Protein AF-A0A5C5XBK3-F1 (afdb_monomer_lite)

Structure (mmCIF, N/CA/C/O backbone):
data_AF-A0A5C5XBK3-F1
#
_entry.id   AF-A0A5C5XBK3-F1
#
loop_
_atom_site.group_PDB
_atom_site.id
_atom_site.type_symbol
_atom_site.label_atom_id
_atom_site.label_alt_id
_atom_site.label_comp_id
_atom_site.label_asym_id
_atom_site.label_entity_id
_atom_site.label_seq_id
_atom_site.pdbx_PDB_ins_code
_atom_site.Cartn_x
_atom_site.Cartn_y
_atom_site.Cartn_z
_atom_site.occupancy
_atom_site.B_iso_or_equiv
_atom_site.auth_seq_id
_atom_site.auth_comp_id
_atom_site.auth_asym_id
_atom_site.auth_atom_id
_atom_site.pdbx_PDB_model_num
ATOM 1 N N . MET A 1 1 ? 26.563 -19.822 -14.727 1.00 41.66 1 MET A N 1
ATOM 2 C CA . MET A 1 1 ? 26.816 -19.529 -13.300 1.00 41.66 1 MET A CA 1
ATOM 3 C C . MET A 1 1 ? 26.884 -18.019 -13.156 1.00 41.66 1 MET A C 1
ATOM 5 O O . MET A 1 1 ? 27.899 -17.473 -13.558 1.00 41.66 1 MET A O 1
ATOM 9 N N . ASN A 1 2 ? 25.793 -17.370 -12.720 1.00 36.28 2 ASN A N 1
ATOM 10 C CA . ASN A 1 2 ? 25.791 -16.025 -12.111 1.00 36.28 2 ASN A CA 1
ATOM 11 C C . ASN A 1 2 ? 24.382 -15.595 -11.626 1.00 36.28 2 ASN A C 1
ATOM 13 O O . ASN A 1 2 ? 23.957 -14.475 -11.862 1.00 36.28 2 ASN A O 1
ATOM 17 N N . ASN A 1 3 ? 23.661 -16.461 -10.899 1.00 39.81 3 ASN A N 1
ATOM 18 C CA . ASN A 1 3 ? 22.395 -16.064 -10.248 1.00 39.81 3 ASN A CA 1
ATOM 19 C C . ASN A 1 3 ? 22.587 -15.096 -9.061 1.00 39.81 3 ASN A C 1
ATOM 21 O O . ASN A 1 3 ? 21.606 -14.584 -8.541 1.00 39.81 3 ASN A O 1
ATOM 25 N N . ASN A 1 4 ? 23.828 -14.830 -8.633 1.00 42.28 4 ASN A N 1
ATOM 26 C CA . ASN A 1 4 ? 24.109 -13.974 -7.474 1.00 42.28 4 ASN A CA 1
ATOM 27 C C . ASN A 1 4 ? 24.165 -12.474 -7.786 1.00 42.28 4 ASN A C 1
ATOM 29 O O . ASN A 1 4 ? 24.172 -11.684 -6.853 1.00 42.28 4 ASN A O 1
ATOM 33 N N . ARG A 1 5 ? 24.233 -12.058 -9.058 1.00 46.53 5 ARG A N 1
ATOM 34 C CA . ARG A 1 5 ? 24.410 -10.632 -9.392 1.00 46.53 5 ARG A CA 1
ATOM 35 C C . ARG A 1 5 ? 23.095 -9.848 -9.362 1.00 46.53 5 ARG A C 1
ATOM 37 O O . ARG A 1 5 ? 23.089 -8.693 -8.966 1.00 46.53 5 ARG A O 1
ATOM 44 N N . ILE A 1 6 ? 21.990 -10.515 -9.701 1.00 47.12 6 ILE A N 1
ATOM 45 C CA . ILE A 1 6 ? 20.633 -9.948 -9.682 1.00 47.12 6 ILE A CA 1
ATOM 46 C C . ILE A 1 6 ? 20.211 -9.604 -8.242 1.00 47.12 6 ILE A C 1
ATOM 48 O O . ILE A 1 6 ? 19.574 -8.583 -8.016 1.00 47.12 6 ILE A O 1
ATOM 52 N N . GLN A 1 7 ? 20.631 -10.405 -7.255 1.00 45.41 7 GLN A N 1
ATOM 53 C CA . GLN A 1 7 ? 20.326 -10.172 -5.836 1.00 45.41 7 GLN A CA 1
ATOM 54 C C . GLN A 1 7 ? 21.125 -9.019 -5.204 1.00 45.41 7 GLN A C 1
ATOM 56 O O . GLN A 1 7 ? 20.696 -8.494 -4.186 1.00 45.41 7 GLN A O 1
ATOM 61 N N . GLU A 1 8 ? 22.261 -8.607 -5.780 1.00 48.50 8 GLU A N 1
ATOM 62 C CA . GLU A 1 8 ? 23.043 -7.467 -5.266 1.00 48.50 8 GLU A CA 1
ATOM 63 C C . GLU A 1 8 ? 22.543 -6.106 -5.786 1.00 48.50 8 GLU A C 1
ATOM 65 O O . GLU A 1 8 ? 22.893 -5.077 -5.211 1.00 48.50 8 GLU A O 1
ATOM 70 N N . GLU A 1 9 ? 21.739 -6.072 -6.859 1.00 55.94 9 GLU A N 1
ATOM 71 C CA . GLU A 1 9 ? 21.266 -4.820 -7.477 1.00 55.94 9 GLU A CA 1
ATOM 72 C C . GLU A 1 9 ? 19.836 -4.412 -7.102 1.00 55.94 9 GLU A C 1
ATOM 74 O O . GLU A 1 9 ? 19.468 -3.258 -7.336 1.00 55.94 9 GLU A O 1
ATOM 79 N N . VAL A 1 10 ? 19.036 -5.317 -6.531 1.00 58.50 10 VAL A N 1
ATOM 80 C CA . VAL A 1 10 ? 17.687 -5.005 -6.039 1.00 58.50 10 VAL A CA 1
ATOM 81 C C . VAL A 1 10 ? 17.808 -4.499 -4.593 1.00 58.50 10 VAL A C 1
ATOM 83 O O . VAL A 1 10 ? 18.302 -5.239 -3.742 1.00 58.50 10 VAL A O 1
ATOM 86 N N . PRO A 1 11 ? 17.433 -3.240 -4.298 1.00 59.38 11 PRO A N 1
ATOM 87 C CA . PRO A 1 11 ? 17.526 -2.683 -2.953 1.00 59.38 11 PRO A CA 1
ATOM 88 C C . PRO A 1 11 ? 16.762 -3.526 -1.930 1.00 59.38 11 PRO A C 1
ATOM 90 O O . PRO A 1 11 ? 15.714 -4.078 -2.250 1.00 59.38 11 PRO A O 1
ATOM 93 N N . GLN A 1 12 ? 17.231 -3.542 -0.677 1.00 55.69 12 GLN A N 1
ATOM 94 C CA . GLN A 1 12 ? 16.497 -4.187 0.419 1.00 55.69 12 GLN A CA 1
ATOM 95 C C . GLN A 1 12 ? 15.087 -3.619 0.621 1.00 55.69 12 GLN A C 1
ATOM 97 O O . GLN A 1 12 ? 14.251 -4.314 1.174 1.00 55.69 12 GLN A O 1
ATOM 102 N N . SER A 1 13 ? 14.807 -2.406 0.140 1.00 54.28 13 SER A N 1
ATOM 103 C CA . SER A 1 13 ? 13.460 -1.831 0.131 1.00 54.28 13 SER A CA 1
ATOM 104 C C . SER A 1 13 ? 12.458 -2.672 -0.666 1.00 54.28 13 SER A C 1
ATOM 106 O O . SER A 1 13 ? 11.290 -2.683 -0.342 1.00 54.28 13 SER A O 1
ATOM 108 N N . PHE A 1 14 ? 12.906 -3.458 -1.649 1.00 59.44 14 PHE A N 1
ATOM 109 C CA . PHE A 1 14 ? 12.068 -4.432 -2.366 1.00 59.44 14 PHE A CA 1
ATOM 110 C C . PHE A 1 14 ? 11.972 -5.786 -1.654 1.00 59.44 14 PHE A C 1
ATOM 112 O O . PHE A 1 14 ? 11.383 -6.742 -2.157 1.00 59.44 14 PHE A O 1
ATOM 119 N N . HIS A 1 15 ? 12.586 -5.928 -0.481 1.00 60.91 15 HIS A N 1
ATOM 120 C CA . HIS A 1 15 ? 12.257 -7.025 0.409 1.00 60.91 15 HIS A CA 1
ATOM 121 C C . HIS A 1 15 ? 11.016 -6.604 1.182 1.00 60.91 15 HIS A C 1
ATOM 123 O O . HIS A 1 15 ? 11.097 -5.962 2.224 1.00 60.91 15 HIS A O 1
ATOM 129 N N . HIS A 1 16 ? 9.854 -7.012 0.672 1.00 74.44 16 HIS A N 1
ATOM 130 C CA . HIS A 1 16 ? 8.536 -6.740 1.257 1.00 74.44 16 HIS A CA 1
ATOM 131 C C . HIS A 1 16 ? 8.337 -7.389 2.647 1.00 74.44 16 HIS A C 1
ATOM 133 O O . HIS A 1 16 ? 7.219 -7.462 3.150 1.00 74.44 16 HIS A O 1
ATOM 139 N N . GLU A 1 17 ? 9.408 -7.880 3.281 1.00 80.69 17 GLU A N 1
ATOM 140 C CA . GLU A 1 17 ? 9.430 -8.469 4.618 1.00 80.69 17 GLU A CA 1
ATOM 141 C C . GLU A 1 17 ? 8.884 -7.488 5.659 1.00 80.69 17 GLU A C 1
ATOM 143 O O . GLU A 1 17 ? 8.000 -7.868 6.420 1.00 80.69 17 GLU A O 1
ATOM 148 N N . G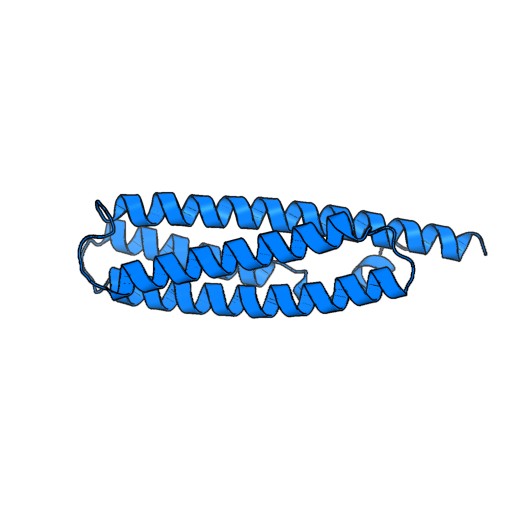LU A 1 18 ? 9.302 -6.217 5.636 1.00 83.44 18 GLU A N 1
ATOM 149 C CA . GLU A 1 18 ? 8.812 -5.204 6.586 1.00 83.44 18 GLU A CA 1
ATOM 150 C C . GLU A 1 18 ? 7.305 -4.934 6.420 1.00 83.44 18 GLU A C 1
ATOM 152 O O . GLU A 1 18 ? 6.572 -4.794 7.402 1.00 83.44 18 GLU A O 1
ATOM 157 N N . ILE A 1 19 ? 6.810 -4.923 5.177 1.00 86.88 19 ILE A N 1
ATOM 158 C CA . ILE A 1 19 ? 5.379 -4.782 4.863 1.00 86.88 19 ILE A CA 1
ATOM 159 C C . ILE A 1 19 ? 4.609 -6.009 5.361 1.00 86.88 19 ILE A C 1
ATOM 161 O O . ILE A 1 19 ? 3.565 -5.870 6.001 1.00 86.88 19 ILE A O 1
ATOM 165 N N . HIS A 1 20 ? 5.128 -7.215 5.116 1.00 86.88 20 HIS A N 1
ATOM 166 C CA . HIS A 1 20 ? 4.528 -8.459 5.593 1.00 86.88 20 HIS A CA 1
ATOM 167 C C . HIS A 1 20 ? 4.491 -8.542 7.122 1.00 86.88 20 HIS A C 1
ATOM 169 O O . HIS A 1 20 ? 3.484 -8.976 7.686 1.00 86.88 20 HIS A O 1
ATOM 175 N N . GLU A 1 21 ? 5.556 -8.121 7.801 1.00 89.88 21 GLU A N 1
ATOM 176 C CA . GLU A 1 21 ? 5.607 -8.033 9.259 1.00 89.88 21 GLU A CA 1
ATOM 177 C C . GLU A 1 21 ? 4.553 -7.055 9.783 1.00 89.88 21 GLU A C 1
ATOM 179 O O . GLU A 1 21 ? 3.735 -7.441 10.621 1.00 89.88 21 GLU A O 1
ATOM 184 N N . ALA A 1 22 ? 4.472 -5.846 9.222 1.00 90.81 22 ALA A N 1
ATOM 185 C CA . ALA A 1 22 ? 3.469 -4.859 9.617 1.00 90.81 22 ALA A CA 1
ATOM 186 C C . ALA A 1 22 ? 2.024 -5.348 9.384 1.00 90.81 22 ALA A C 1
ATOM 188 O O . ALA A 1 22 ? 1.152 -5.156 10.235 1.00 90.81 22 ALA A O 1
ATOM 189 N N . ILE A 1 23 ? 1.760 -6.047 8.273 1.00 90.44 23 ILE A N 1
ATOM 190 C CA . ILE A 1 23 ? 0.462 -6.689 8.010 1.00 90.44 23 ILE A CA 1
ATOM 191 C C . ILE A 1 23 ? 0.152 -7.751 9.072 1.00 90.44 23 ILE A C 1
ATOM 193 O O . ILE A 1 23 ? -0.973 -7.817 9.574 1.00 90.44 23 ILE A O 1
ATOM 197 N N . ASN A 1 24 ? 1.129 -8.583 9.435 1.00 91.06 24 ASN A N 1
ATOM 198 C CA . ASN A 1 24 ? 0.948 -9.610 10.460 1.00 91.06 24 ASN A CA 1
ATOM 199 C C . ASN A 1 24 ? 0.679 -9.002 11.841 1.00 91.06 24 ASN A C 1
ATOM 201 O O . ASN A 1 24 ? -0.148 -9.529 12.589 1.00 91.06 24 ASN A O 1
ATOM 205 N N . GLU A 1 25 ? 1.319 -7.883 12.179 1.00 91.19 25 GLU A N 1
ATOM 206 C CA . GLU A 1 25 ? 1.038 -7.147 13.413 1.00 91.19 25 GLU A CA 1
ATOM 207 C C . GLU A 1 25 ? -0.395 -6.600 13.444 1.00 91.19 25 GLU A C 1
ATOM 209 O O . GLU A 1 25 ? -1.068 -6.686 14.476 1.00 91.19 25 GLU A O 1
ATOM 214 N N . LEU A 1 26 ? -0.891 -6.084 12.316 1.00 91.75 26 LEU A N 1
ATOM 215 C CA . LEU A 1 26 ? -2.270 -5.603 12.180 1.00 91.75 26 LEU A CA 1
ATOM 216 C C . LEU A 1 26 ? -3.284 -6.747 12.314 1.00 91.75 26 LEU A C 1
ATOM 218 O O . LEU A 1 26 ? -4.255 -6.610 13.061 1.00 91.75 26 LEU A O 1
ATOM 222 N N . LYS A 1 27 ? -3.026 -7.890 11.661 1.00 90.81 27 LYS A N 1
ATOM 223 C CA . LYS A 1 27 ? -3.829 -9.124 11.778 1.00 90.81 27 LYS A CA 1
ATOM 224 C C . LYS A 1 27 ? -3.877 -9.633 13.217 1.00 90.81 27 LYS A C 1
ATOM 226 O O . LYS A 1 27 ? -4.949 -9.902 13.749 1.00 90.81 27 LYS A O 1
ATOM 231 N N . THR A 1 28 ? -2.719 -9.694 13.869 1.00 91.00 28 THR A N 1
ATOM 232 C CA . THR A 1 28 ? -2.607 -10.149 15.260 1.00 91.00 28 THR A CA 1
ATOM 233 C C . THR A 1 28 ? -3.407 -9.246 16.192 1.00 91.00 28 THR A C 1
ATOM 235 O O . THR A 1 28 ? -4.216 -9.732 16.979 1.00 91.00 28 THR A O 1
ATOM 238 N N . PHE A 1 29 ? -3.246 -7.927 16.064 1.00 90.31 29 PHE A N 1
ATOM 239 C CA . PHE A 1 29 ? -4.000 -6.974 16.873 1.00 90.31 29 PHE A CA 1
ATOM 240 C C . PHE A 1 29 ? -5.515 -7.096 16.649 1.00 90.31 29 PHE A C 1
ATOM 242 O O . PHE A 1 29 ? -6.298 -7.082 17.602 1.00 90.31 29 PHE A O 1
ATOM 249 N N . TRP A 1 30 ? -5.944 -7.248 15.396 1.00 88.81 30 TRP A N 1
ATOM 250 C CA . TRP A 1 30 ? -7.346 -7.469 15.060 1.00 88.81 30 TRP A CA 1
ATOM 251 C C . TRP A 1 30 ? -7.930 -8.712 15.752 1.00 88.81 30 TRP A C 1
ATOM 253 O O . TRP A 1 30 ? -9.001 -8.638 16.370 1.00 88.81 30 TRP A O 1
ATOM 263 N N . ASP A 1 31 ? -7.212 -9.834 15.690 1.00 88.94 31 ASP A N 1
ATOM 264 C CA . ASP A 1 31 ? -7.618 -11.096 16.306 1.00 88.94 31 ASP A CA 1
ATOM 265 C C . ASP A 1 31 ? -7.684 -10.990 17.834 1.00 88.94 31 ASP A C 1
ATOM 267 O O . ASP A 1 31 ? -8.662 -11.432 18.446 1.00 88.94 31 ASP A O 1
ATOM 271 N N . GLU A 1 32 ? -6.704 -10.330 18.456 1.00 88.06 32 GLU A N 1
ATOM 272 C CA . GLU A 1 32 ? -6.696 -10.057 19.895 1.00 88.06 32 GLU A CA 1
ATOM 273 C C . GLU A 1 32 ? -7.917 -9.229 20.316 1.00 88.06 32 GLU A C 1
ATOM 275 O O . GLU A 1 32 ? -8.626 -9.583 21.265 1.00 88.06 32 GLU A O 1
ATOM 280 N N . VAL A 1 33 ? -8.232 -8.157 19.585 1.00 86.12 33 VAL A N 1
ATOM 281 C CA . VAL A 1 33 ? -9.413 -7.330 19.869 1.00 86.12 33 VAL A CA 1
ATOM 282 C C . VAL A 1 33 ? -10.705 -8.140 19.738 1.00 86.12 33 VAL A C 1
ATOM 284 O O . VAL A 1 33 ? -11.606 -7.995 20.572 1.00 86.12 33 VAL A O 1
ATOM 287 N N . ASN A 1 34 ? -10.813 -8.998 18.721 1.00 84.12 34 ASN A N 1
ATOM 288 C CA . ASN A 1 34 ? -11.977 -9.865 18.536 1.00 84.12 34 ASN A CA 1
ATOM 289 C C . ASN A 1 34 ? -12.116 -10.913 19.644 1.00 84.12 34 ASN A C 1
ATOM 291 O O . ASN A 1 34 ? -13.236 -11.209 20.066 1.00 84.12 34 ASN A O 1
ATOM 295 N N . GLN A 1 35 ? -11.001 -11.461 20.126 1.00 83.81 35 GLN A N 1
ATOM 296 C CA . GLN A 1 35 ? -10.992 -12.501 21.148 1.00 83.81 35 GLN A CA 1
ATOM 297 C C . GLN A 1 35 ? -11.265 -11.949 22.554 1.00 83.81 35 GLN A C 1
ATOM 299 O O . GLN A 1 35 ? -12.017 -12.557 23.320 1.00 83.81 35 GLN A O 1
ATOM 304 N N . TYR A 1 36 ? -10.658 -10.814 22.907 1.00 78.81 36 TYR A N 1
ATOM 305 C CA . TYR A 1 36 ? -10.672 -10.282 24.276 1.00 78.81 36 TYR A CA 1
ATOM 306 C C . TYR A 1 36 ? -11.701 -9.163 24.489 1.00 78.81 36 TYR A C 1
ATOM 308 O O . TYR A 1 36 ? -12.068 -8.863 25.626 1.00 78.81 36 TYR A O 1
ATOM 316 N N . GLY A 1 37 ? -12.240 -8.591 23.410 1.00 61.53 37 GLY A N 1
ATOM 317 C CA . GLY A 1 37 ? -13.520 -7.883 23.397 1.00 61.53 37 GLY A CA 1
ATOM 318 C C . GLY A 1 37 ? -13.580 -6.509 24.070 1.00 61.53 37 GLY A C 1
ATOM 319 O O . GLY A 1 37 ? -14.624 -5.863 23.962 1.00 61.53 37 GLY A O 1
ATOM 320 N N . GLN A 1 38 ? -12.526 -6.021 24.733 1.00 60.94 38 GLN A N 1
ATOM 321 C CA . GLN A 1 38 ? -12.513 -4.689 25.354 1.00 60.94 38 GLN A CA 1
ATOM 322 C C . GLN A 1 38 ? -11.136 -4.015 25.297 1.00 60.94 38 GLN A C 1
ATOM 324 O O . GLN A 1 38 ? -10.139 -4.584 25.725 1.00 60.94 38 GLN A O 1
ATOM 329 N N . GLY A 1 39 ? -11.113 -2.775 24.802 1.00 62.75 39 GLY A N 1
ATOM 330 C CA . GLY A 1 39 ? -9.936 -1.909 24.677 1.00 62.75 39 GLY A CA 1
ATOM 331 C C . GLY A 1 39 ? -10.229 -0.717 23.749 1.00 62.75 39 GLY A C 1
ATOM 332 O O . GLY A 1 39 ? -11.288 -0.717 23.107 1.00 62.75 39 GLY A O 1
ATOM 333 N N . PRO A 1 40 ? -9.341 0.293 23.668 1.00 72.38 40 PRO A N 1
ATOM 334 C CA . PRO A 1 40 ? -9.449 1.435 22.749 1.00 72.38 40 PRO A CA 1
ATOM 335 C C . PRO A 1 40 ? -9.167 1.001 21.299 1.00 72.38 40 PRO A C 1
ATOM 337 O O . PRO A 1 40 ? -8.210 1.426 20.657 1.00 72.38 40 PRO A O 1
ATOM 340 N N . LYS A 1 41 ? -9.973 0.061 20.794 1.00 84.19 41 LYS A N 1
ATOM 341 C CA . LYS A 1 41 ? -9.686 -0.676 19.562 1.00 84.19 41 LYS A CA 1
ATOM 342 C C . LYS A 1 41 ? -9.662 0.197 18.315 1.00 84.19 41 LYS A C 1
ATOM 344 O O . LYS A 1 41 ? -8.940 -0.120 17.382 1.00 84.19 41 LYS A O 1
ATOM 349 N N . TYR A 1 42 ? -10.450 1.269 18.289 1.00 84.94 42 TYR A N 1
ATOM 350 C CA . TYR A 1 42 ? -10.500 2.166 17.139 1.00 84.94 42 TYR A CA 1
ATOM 351 C C . TYR A 1 42 ? -9.308 3.121 17.150 1.00 84.94 42 TYR A C 1
ATOM 353 O O . TYR A 1 42 ? -8.666 3.296 16.120 1.00 84.94 42 TYR A O 1
ATOM 361 N N . GLU A 1 43 ? -8.966 3.678 18.314 1.00 87.31 43 GLU A N 1
ATOM 362 C CA . GLU A 1 43 ? -7.817 4.569 18.467 1.00 87.31 43 GLU A CA 1
ATOM 363 C C . GLU A 1 43 ? -6.495 3.829 18.225 1.00 87.31 43 GLU A C 1
ATOM 365 O O . GLU A 1 43 ? -5.623 4.319 17.510 1.00 87.31 43 GLU A O 1
ATOM 370 N N . GLU A 1 44 ? -6.352 2.626 18.782 1.00 89.31 44 GLU A N 1
ATOM 371 C CA . GLU A 1 44 ? -5.148 1.818 18.604 1.00 89.31 44 GLU A CA 1
ATOM 372 C C . GLU A 1 44 ? -5.039 1.250 17.182 1.00 89.31 44 GLU A C 1
ATOM 374 O O . GLU A 1 44 ? -3.946 1.264 16.614 1.00 89.31 44 GLU A O 1
ATOM 379 N N . MET A 1 45 ? -6.155 0.846 16.555 1.00 89.31 45 MET A N 1
ATOM 380 C CA . MET A 1 45 ? -6.142 0.479 15.133 1.00 89.31 45 MET A CA 1
ATOM 381 C C . MET A 1 45 ? -5.747 1.667 14.256 1.00 89.31 45 MET A C 1
ATOM 383 O O . MET A 1 45 ? -4.921 1.506 13.364 1.00 89.31 45 MET A O 1
ATOM 387 N N . SER A 1 46 ? -6.282 2.864 14.525 1.00 91.19 46 SER A N 1
ATOM 388 C CA . SER A 1 46 ? -5.913 4.076 13.783 1.00 91.19 46 SER A CA 1
ATOM 389 C C . SER A 1 46 ? -4.409 4.340 13.853 1.00 91.19 46 SER A C 1
ATOM 391 O O . SER A 1 46 ? -3.760 4.594 12.835 1.00 91.19 46 SER A O 1
ATOM 393 N N . LEU A 1 47 ? -3.831 4.221 15.052 1.00 92.62 47 LEU A N 1
ATOM 394 C CA . LEU A 1 47 ? -2.399 4.405 15.251 1.00 92.62 47 LEU A CA 1
ATOM 395 C C . LEU A 1 47 ? -1.582 3.384 14.450 1.00 92.62 47 LEU A C 1
ATOM 397 O O . LEU A 1 47 ? -0.637 3.768 13.759 1.00 92.62 47 LEU A O 1
ATOM 401 N N . LYS A 1 48 ? -1.952 2.101 14.512 1.00 92.81 48 LYS A N 1
ATOM 402 C CA . LYS A 1 48 ? -1.257 1.034 13.780 1.00 92.81 48 LYS A CA 1
ATOM 403 C C . LYS A 1 48 ? -1.394 1.201 12.262 1.00 92.81 48 LYS A C 1
ATOM 405 O O . LYS A 1 48 ? -0.401 1.080 11.550 1.00 92.81 48 LYS A O 1
ATOM 410 N N . LEU A 1 49 ? -2.574 1.572 11.759 1.00 92.69 49 LEU A N 1
ATOM 411 C CA . LEU A 1 49 ? -2.766 1.892 10.339 1.00 92.69 49 LEU A CA 1
ATOM 412 C C . LEU A 1 49 ? -1.970 3.122 9.905 1.00 92.69 49 LEU A C 1
ATOM 414 O O . LEU A 1 49 ? -1.408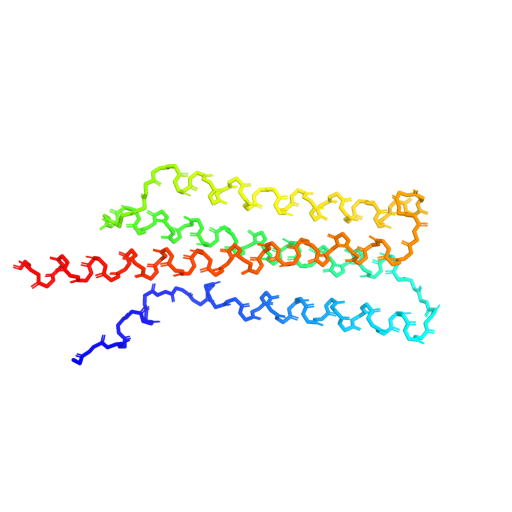 3.131 8.815 1.00 92.69 49 LEU A O 1
ATOM 418 N N . SER A 1 50 ? -1.856 4.141 10.757 1.00 95.25 50 SER A N 1
ATOM 419 C CA . SER A 1 50 ? -1.029 5.322 10.479 1.00 95.25 50 SER A CA 1
ATOM 420 C C . SER A 1 50 ? 0.454 4.971 10.354 1.00 95.25 50 SER A C 1
ATOM 422 O O . SER A 1 50 ? 1.151 5.503 9.483 1.00 95.25 50 SER A O 1
ATOM 424 N N . GLN A 1 51 ? 0.937 4.054 11.196 1.00 95.44 51 GLN A N 1
ATOM 425 C CA . GLN A 1 51 ? 2.296 3.517 11.115 1.00 95.44 51 GLN A CA 1
ATOM 426 C C . GLN A 1 51 ? 2.493 2.723 9.820 1.00 95.44 51 GLN A C 1
ATOM 428 O O . GLN A 1 51 ? 3.436 3.000 9.081 1.00 95.44 51 GLN A O 1
ATOM 433 N N . PHE A 1 52 ? 1.562 1.824 9.496 1.00 94.75 52 PHE A N 1
ATOM 434 C CA . PHE A 1 52 ? 1.595 1.035 8.264 1.00 94.75 52 PHE A CA 1
ATOM 435 C C . PHE A 1 52 ? 1.566 1.904 7.002 1.00 94.75 52 PHE A C 1
ATOM 437 O O . PHE A 1 52 ? 2.395 1.748 6.111 1.00 94.75 52 PHE A O 1
ATOM 444 N N . ARG A 1 53 ? 0.681 2.902 6.953 1.00 95.94 53 ARG A N 1
ATOM 445 C CA . ARG A 1 53 ? 0.623 3.870 5.853 1.00 95.94 53 ARG A CA 1
ATOM 446 C C . ARG A 1 53 ? 1.937 4.636 5.696 1.00 95.94 53 ARG A C 1
ATOM 448 O O . ARG A 1 53 ? 2.352 4.915 4.576 1.00 95.94 53 ARG A O 1
ATOM 455 N N . SER A 1 54 ? 2.583 5.007 6.801 1.00 95.88 54 SER A N 1
ATOM 456 C CA . SER A 1 54 ? 3.878 5.698 6.758 1.00 95.88 54 SER A CA 1
ATOM 457 C C . SER A 1 54 ? 4.991 4.789 6.231 1.00 95.88 54 SER A C 1
ATOM 459 O O . SER A 1 54 ? 5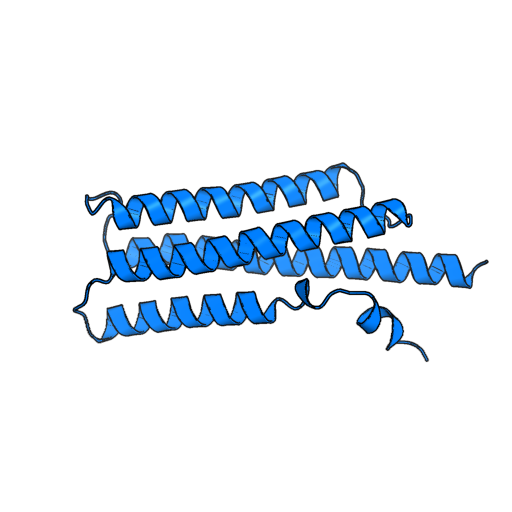.832 5.257 5.468 1.00 95.88 54 SER A O 1
ATOM 461 N N . LEU A 1 55 ? 4.970 3.504 6.600 1.00 94.19 55 LEU A N 1
ATOM 462 C CA . LEU A 1 55 ? 5.877 2.490 6.061 1.00 94.19 55 LEU A CA 1
ATOM 463 C C . LEU A 1 55 ? 5.710 2.366 4.540 1.00 94.19 55 LEU A C 1
ATOM 465 O O . LEU A 1 55 ? 6.680 2.554 3.813 1.00 94.19 55 LEU A O 1
ATOM 469 N N . LEU A 1 56 ? 4.476 2.170 4.060 1.00 94.38 56 LEU A N 1
ATOM 470 C CA . LEU A 1 56 ? 4.174 2.090 2.624 1.00 94.38 56 LEU A CA 1
ATOM 471 C C . LEU A 1 56 ? 4.567 3.358 1.867 1.00 94.38 56 LEU A C 1
ATOM 473 O O . LEU A 1 56 ? 5.128 3.283 0.783 1.00 94.38 56 LEU A O 1
ATOM 477 N N . ALA A 1 57 ? 4.311 4.539 2.433 1.00 95.56 57 ALA A N 1
ATOM 478 C CA . ALA A 1 57 ? 4.679 5.792 1.780 1.00 95.56 57 ALA A CA 1
ATOM 479 C C . ALA A 1 57 ? 6.196 5.912 1.571 1.00 95.56 57 ALA A C 1
ATOM 481 O O . ALA A 1 57 ? 6.630 6.421 0.539 1.00 95.56 57 ALA A O 1
ATOM 482 N N . ASN A 1 58 ? 6.997 5.449 2.534 1.00 92.94 58 ASN A N 1
ATOM 483 C CA . ASN A 1 58 ? 8.449 5.425 2.392 1.00 92.94 58 ASN A CA 1
ATOM 484 C C . ASN A 1 58 ? 8.886 4.378 1.363 1.00 92.94 58 ASN A C 1
ATOM 486 O O . ASN A 1 58 ? 9.666 4.717 0.475 1.00 92.94 58 ASN A O 1
ATOM 490 N N . HIS A 1 59 ? 8.329 3.164 1.445 1.00 91.19 59 HIS A N 1
ATOM 491 C CA . HIS A 1 59 ? 8.556 2.081 0.482 1.00 91.19 59 HIS A CA 1
ATOM 492 C C . HIS A 1 59 ? 8.317 2.556 -0.953 1.00 91.19 59 HIS A C 1
ATOM 494 O O . HIS A 1 59 ? 9.249 2.613 -1.751 1.00 91.19 59 HIS A O 1
ATOM 500 N N . PHE A 1 60 ? 7.119 3.068 -1.243 1.00 93.25 60 PHE A N 1
ATOM 501 C CA . PHE A 1 60 ? 6.743 3.555 -2.572 1.00 93.25 60 PHE A CA 1
ATOM 502 C C . PHE A 1 60 ? 7.682 4.649 -3.095 1.00 93.25 60 PHE A C 1
ATOM 504 O O . PHE A 1 60 ? 8.008 4.683 -4.279 1.00 93.25 60 PHE A O 1
ATOM 511 N N . VAL A 1 61 ? 8.176 5.549 -2.239 1.00 92.81 61 VAL A N 1
ATOM 512 C CA . VAL A 1 61 ? 9.158 6.563 -2.657 1.00 92.81 61 VAL A CA 1
ATOM 513 C C . VAL A 1 61 ? 10.484 5.919 -3.077 1.00 92.81 61 VAL A C 1
ATOM 515 O O . VAL A 1 61 ? 11.06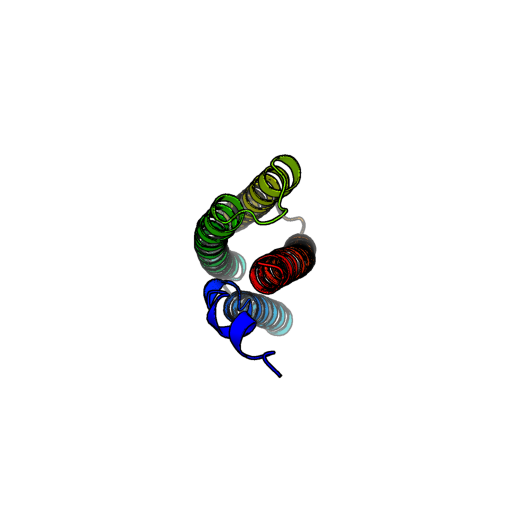5 6.310 -4.095 1.00 92.81 61 VAL A O 1
ATOM 518 N N . GLU A 1 62 ? 10.972 4.942 -2.317 1.00 89.81 62 GLU A N 1
ATOM 519 C CA . GLU A 1 62 ? 12.200 4.209 -2.635 1.00 89.81 62 GLU A CA 1
ATOM 520 C C . GLU A 1 62 ? 12.056 3.418 -3.939 1.00 89.81 62 GLU A C 1
ATOM 522 O O . GLU A 1 62 ? 12.928 3.501 -4.817 1.00 89.81 62 GLU A O 1
ATOM 527 N N . GLU A 1 63 ? 10.916 2.753 -4.129 1.00 88.38 63 GLU A N 1
ATOM 528 C CA . GLU A 1 63 ? 10.598 2.038 -5.360 1.00 88.38 63 GLU A CA 1
ATOM 529 C C . GLU A 1 63 ? 10.577 2.960 -6.574 1.00 88.38 63 GLU A C 1
ATOM 531 O O . GLU A 1 63 ? 11.190 2.669 -7.604 1.00 88.38 63 GLU A O 1
ATOM 536 N N . GLN A 1 64 ? 9.939 4.124 -6.454 1.00 90.81 64 GLN A N 1
ATOM 537 C CA . GLN A 1 64 ? 9.877 5.108 -7.530 1.00 90.81 64 GLN A CA 1
ATOM 538 C C . GLN A 1 64 ? 11.266 5.563 -7.971 1.00 90.81 64 GLN A C 1
ATOM 540 O O . GLN A 1 64 ? 11.539 5.655 -9.175 1.00 90.81 64 GLN A O 1
ATOM 545 N N . PHE A 1 65 ? 12.170 5.829 -7.023 1.00 89.94 65 PHE A N 1
ATOM 546 C CA . PHE A 1 65 ? 13.549 6.184 -7.351 1.00 89.94 65 PHE A CA 1
ATOM 547 C C . PHE A 1 65 ? 14.280 5.042 -8.054 1.00 89.94 65 PHE A C 1
ATOM 549 O O . PHE A 1 65 ? 15.003 5.280 -9.033 1.00 89.94 65 PHE A O 1
ATOM 556 N N . PHE A 1 66 ? 14.078 3.811 -7.595 1.00 86.25 66 PHE A N 1
ATOM 557 C CA . PHE A 1 66 ? 14.697 2.641 -8.195 1.00 86.25 66 PHE A CA 1
ATOM 558 C C . PHE A 1 66 ? 14.179 2.366 -9.611 1.00 86.25 66 PHE A C 1
ATOM 560 O O . PHE A 1 66 ? 14.989 2.243 -10.536 1.00 86.25 66 PHE A O 1
ATOM 567 N N . LEU A 1 67 ? 12.862 2.366 -9.821 1.00 88.62 67 LEU A N 1
ATOM 568 C CA . LEU A 1 67 ? 12.227 2.195 -11.129 1.00 88.62 67 LEU A CA 1
ATOM 569 C C . LEU A 1 67 ? 12.700 3.264 -12.119 1.00 88.62 67 LEU A C 1
ATOM 571 O O . LEU A 1 67 ? 13.099 2.946 -13.243 1.00 88.62 67 LEU A O 1
ATOM 575 N N . LEU A 1 68 ? 12.773 4.530 -11.692 1.00 89.81 68 LEU A N 1
ATOM 576 C CA . LEU A 1 68 ? 13.351 5.603 -12.506 1.00 89.81 68 LEU A CA 1
ATOM 577 C C . LEU A 1 68 ? 14.817 5.337 -12.863 1.00 89.81 68 LEU A C 1
ATOM 579 O O . LEU A 1 68 ? 15.247 5.652 -13.977 1.00 89.81 68 LEU A O 1
ATOM 583 N N . SER A 1 69 ? 15.600 4.773 -11.941 1.00 88.00 69 SER A N 1
ATOM 584 C CA . SER A 1 69 ? 16.991 4.396 -12.206 1.00 88.00 69 SER A CA 1
ATOM 585 C C . SER A 1 69 ? 17.089 3.288 -13.260 1.00 88.00 69 SER A C 1
ATOM 587 O O . SER A 1 69 ? 17.930 3.373 -14.156 1.00 88.00 69 SER A O 1
ATOM 589 N N . LEU A 1 70 ? 16.210 2.282 -13.204 1.00 85.75 70 LEU A N 1
ATOM 590 C CA . LEU A 1 70 ? 16.149 1.192 -14.176 1.00 85.75 70 LEU A CA 1
ATOM 591 C C . LEU A 1 70 ? 15.764 1.717 -15.559 1.00 85.75 70 LEU A C 1
ATOM 593 O O . LEU A 1 70 ? 16.450 1.423 -16.540 1.00 85.75 70 LEU A O 1
ATOM 597 N N . ILE A 1 71 ? 14.732 2.562 -15.634 1.00 87.75 71 ILE A N 1
ATOM 598 C CA . ILE A 1 71 ? 14.297 3.213 -16.877 1.00 87.75 71 ILE A CA 1
ATOM 599 C C . ILE A 1 71 ? 15.452 4.012 -17.494 1.00 87.75 71 ILE A C 1
ATOM 601 O O . ILE A 1 71 ? 15.745 3.864 -18.680 1.00 87.75 71 ILE A O 1
ATOM 605 N N . LYS A 1 72 ? 16.177 4.808 -16.693 1.00 87.75 72 LYS A N 1
ATOM 606 C CA . LYS A 1 72 ? 17.356 5.567 -17.157 1.00 87.75 72 LYS A CA 1
ATOM 607 C C . LYS A 1 72 ? 18.494 4.670 -17.652 1.00 87.75 72 LYS A C 1
ATOM 609 O O . LYS A 1 72 ? 19.233 5.080 -18.543 1.00 87.75 72 LYS A O 1
ATOM 614 N N . ARG A 1 73 ? 18.624 3.460 -17.100 1.00 84.81 73 ARG A N 1
ATOM 615 C CA . ARG A 1 73 ? 19.570 2.423 -17.548 1.00 84.81 73 ARG A CA 1
ATOM 616 C C . ARG A 1 73 ? 19.073 1.634 -18.770 1.00 84.81 73 ARG A C 1
ATOM 618 O O . ARG A 1 73 ? 19.780 0.759 -19.256 1.00 84.81 73 ARG A O 1
ATOM 625 N N . GLY A 1 74 ? 17.887 1.944 -19.298 1.00 82.62 74 GLY A N 1
ATOM 626 C CA . GLY A 1 74 ? 17.336 1.326 -20.507 1.00 82.62 74 GLY A CA 1
ATOM 627 C C . GLY A 1 74 ? 16.478 0.085 -20.254 1.00 82.62 74 GLY A C 1
ATOM 628 O O . GLY A 1 74 ? 16.274 -0.706 -21.175 1.00 82.62 74 GLY A O 1
ATOM 629 N N . ALA A 1 75 ? 15.989 -0.110 -19.026 1.00 84.88 75 ALA A N 1
ATOM 630 C CA . ALA A 1 75 ? 15.012 -1.151 -18.724 1.00 84.88 75 ALA A CA 1
ATOM 631 C C . ALA A 1 75 ? 13.734 -0.973 -19.557 1.00 84.88 75 ALA A C 1
ATOM 633 O O . ALA A 1 75 ? 13.323 0.146 -19.872 1.00 84.88 75 ALA A O 1
ATOM 634 N N . ARG A 1 76 ? 13.068 -2.084 -19.887 1.00 84.38 76 ARG A N 1
ATOM 635 C CA . ARG A 1 76 ? 11.824 -2.096 -20.675 1.00 84.38 76 ARG A CA 1
ATOM 636 C C . ARG A 1 76 ? 10.581 -1.858 -19.817 1.00 84.38 76 ARG A C 1
ATOM 638 O O . ARG A 1 76 ? 9.624 -2.618 -19.888 1.00 84.38 76 ARG A O 1
ATOM 645 N N . ILE A 1 77 ? 10.596 -0.781 -19.046 1.00 87.06 77 ILE A N 1
ATOM 646 C CA . ILE A 1 77 ? 9.421 -0.288 -18.329 1.00 87.06 77 ILE A CA 1
ATOM 647 C C . ILE A 1 77 ? 8.924 0.923 -19.110 1.00 87.06 77 ILE A C 1
ATOM 649 O O . ILE A 1 77 ? 9.639 1.917 -19.255 1.00 87.06 77 ILE A O 1
ATOM 653 N N . ASN A 1 78 ? 7.736 0.816 -19.703 1.00 87.25 78 ASN A N 1
ATOM 654 C CA . ASN A 1 78 ? 7.186 1.911 -20.495 1.00 87.25 78 ASN A CA 1
ATOM 655 C C . ASN A 1 78 ? 6.508 2.967 -19.600 1.00 87.25 78 ASN A C 1
ATOM 657 O O . ASN A 1 78 ? 6.203 2.722 -18.434 1.00 87.25 78 ASN A O 1
ATOM 661 N N . GLN A 1 79 ? 6.257 4.153 -20.159 1.00 88.12 79 GLN A N 1
ATOM 662 C CA . GLN A 1 79 ? 5.665 5.269 -19.415 1.00 88.12 79 GLN A CA 1
ATOM 663 C C . GLN A 1 79 ? 4.275 4.945 -18.843 1.00 88.12 79 GLN A C 1
ATOM 665 O O . GLN A 1 79 ? 3.935 5.459 -17.784 1.00 88.12 79 GLN A O 1
ATOM 670 N N . ALA A 1 80 ? 3.481 4.111 -19.522 1.00 89.25 80 ALA A N 1
ATOM 671 C CA . ALA A 1 80 ? 2.156 3.728 -19.042 1.00 89.25 80 ALA A CA 1
ATOM 672 C C . ALA A 1 80 ? 2.246 2.781 -17.836 1.00 89.25 80 ALA A C 1
ATOM 674 O O . ALA A 1 80 ? 1.545 3.003 -16.862 1.00 89.25 80 ALA A O 1
ATOM 675 N N . GLN A 1 81 ? 3.151 1.795 -17.867 1.00 90.31 81 GLN A N 1
ATOM 676 C CA . GLN A 1 81 ? 3.404 0.895 -16.733 1.00 90.31 81 GLN A CA 1
ATOM 677 C C . GLN A 1 81 ? 3.906 1.667 -15.513 1.00 90.31 81 GLN A C 1
ATOM 679 O O . GLN A 1 81 ? 3.377 1.513 -14.422 1.00 90.31 81 GLN A O 1
ATOM 684 N N . TYR A 1 82 ? 4.888 2.550 -15.714 1.00 91.31 82 TYR A N 1
ATOM 685 C CA . TYR A 1 82 ? 5.388 3.395 -14.632 1.00 91.31 82 TYR A CA 1
ATOM 686 C C . TYR A 1 82 ? 4.292 4.319 -14.081 1.00 91.31 82 TYR A C 1
ATOM 688 O O . TYR A 1 82 ? 4.164 4.461 -12.875 1.00 91.31 82 TYR A O 1
ATOM 696 N N . GLY A 1 83 ? 3.476 4.921 -14.953 1.00 93.25 83 GLY A N 1
ATOM 697 C CA . GLY A 1 83 ? 2.354 5.761 -14.533 1.00 93.25 83 GLY A CA 1
ATOM 698 C C . GLY A 1 83 ? 1.291 5.002 -13.736 1.00 93.25 83 GLY A C 1
ATOM 699 O O . GLY A 1 83 ? 0.797 5.544 -12.755 1.00 93.25 83 GLY A O 1
ATOM 700 N N . GLN A 1 84 ? 0.985 3.762 -14.126 1.00 94.06 84 GLN A N 1
ATOM 701 C CA . GLN A 1 84 ? 0.034 2.904 -13.420 1.00 94.06 84 GLN A CA 1
ATOM 702 C C . GLN A 1 84 ? 0.504 2.599 -11.992 1.00 94.06 84 GLN A C 1
ATOM 704 O O . GLN A 1 84 ? -0.272 2.777 -11.062 1.00 94.06 84 GLN A O 1
ATOM 709 N N . ILE A 1 85 ? 1.783 2.257 -11.811 1.00 92.81 85 ILE A N 1
ATOM 710 C CA . ILE A 1 85 ? 2.371 2.021 -10.483 1.00 92.81 85 ILE A CA 1
ATOM 711 C C . ILE A 1 85 ? 2.203 3.243 -9.571 1.00 92.81 85 ILE A C 1
ATOM 713 O O . ILE A 1 85 ? 1.744 3.127 -8.439 1.00 92.81 85 ILE A O 1
ATOM 717 N N . LEU A 1 86 ? 2.509 4.443 -10.078 1.00 94.75 86 LEU A N 1
ATOM 718 C CA . LEU A 1 86 ? 2.348 5.679 -9.301 1.00 94.75 86 LEU A CA 1
ATOM 719 C C . LEU A 1 86 ? 0.890 5.942 -8.903 1.00 94.75 86 LEU A C 1
ATOM 721 O O . LEU A 1 86 ? 0.620 6.475 -7.823 1.00 94.75 86 LEU A O 1
ATOM 725 N N . GLU A 1 87 ? -0.040 5.624 -9.802 1.00 96.19 87 GLU A N 1
ATOM 726 C CA . GLU A 1 87 ? -1.472 5.757 -9.555 1.00 96.19 87 GLU A CA 1
ATOM 727 C C . GLU A 1 87 ? -1.926 4.770 -8.472 1.00 96.19 87 GLU A C 1
ATOM 729 O O . GLU A 1 87 ? -2.564 5.190 -7.509 1.00 96.19 87 GLU A O 1
ATOM 734 N N . GLU A 1 88 ? -1.524 3.502 -8.566 1.00 95.88 88 GLU A N 1
ATOM 735 C CA . GLU A 1 88 ? -1.828 2.452 -7.586 1.00 95.88 88 GLU A CA 1
ATOM 736 C C . GLU A 1 88 ? -1.265 2.796 -6.196 1.00 95.88 88 GLU A C 1
ATOM 738 O O . GLU A 1 88 ? -2.017 2.806 -5.218 1.00 95.88 88 GLU A O 1
ATOM 743 N N . HIS A 1 89 ? 0.005 3.215 -6.111 1.00 96.31 89 HIS A N 1
ATOM 744 C CA . HIS A 1 89 ? 0.620 3.720 -4.873 1.00 96.31 89 HIS A CA 1
ATOM 745 C C . HIS A 1 89 ? -0.204 4.850 -4.241 1.00 96.31 89 HIS A C 1
ATOM 747 O O . HIS A 1 89 ? -0.462 4.853 -3.034 1.00 96.31 89 HIS A O 1
ATOM 753 N N . THR A 1 90 ? -0.646 5.815 -5.055 1.00 97.00 90 THR A N 1
ATOM 754 C CA . THR A 1 90 ? -1.460 6.950 -4.589 1.00 97.00 90 THR A CA 1
ATOM 755 C C . THR A 1 90 ? -2.804 6.470 -4.049 1.00 97.00 90 THR A C 1
ATOM 757 O O . THR A 1 90 ? -3.186 6.847 -2.940 1.00 97.00 90 THR A O 1
ATOM 760 N N . VAL A 1 91 ? -3.484 5.588 -4.785 1.00 97.12 91 VAL A N 1
ATOM 761 C CA . VAL A 1 91 ? -4.777 5.017 -4.389 1.00 97.12 91 VAL A CA 1
ATOM 762 C C . VAL A 1 91 ? -4.670 4.280 -3.053 1.00 97.12 91 VAL A C 1
ATOM 764 O O . VAL A 1 91 ? -5.523 4.480 -2.187 1.00 97.12 91 VAL A O 1
ATOM 767 N N . PHE A 1 92 ? -3.628 3.474 -2.831 1.00 96.12 92 PHE A N 1
ATOM 768 C CA . PHE A 1 92 ? -3.441 2.785 -1.549 1.00 96.12 92 PHE A CA 1
ATOM 769 C C . PHE A 1 92 ? -3.256 3.761 -0.385 1.00 96.12 92 PHE A C 1
ATOM 771 O O . PHE A 1 92 ? -3.902 3.620 0.656 1.00 96.12 92 PHE A O 1
ATOM 778 N N . LEU A 1 93 ? -2.412 4.782 -0.558 1.00 97.19 93 LEU A N 1
ATOM 779 C CA . LEU A 1 93 ? -2.147 5.766 0.493 1.00 97.19 93 LEU A CA 1
ATOM 780 C C . LEU A 1 93 ? -3.359 6.649 0.812 1.00 97.19 93 LEU A C 1
ATOM 782 O O . LEU A 1 93 ? -3.508 7.064 1.967 1.00 97.19 93 LEU A O 1
ATOM 786 N N . GLU A 1 94 ? -4.193 6.959 -0.182 1.00 96.44 94 GLU A N 1
ATOM 787 C CA . GLU A 1 94 ? -5.447 7.696 0.001 1.00 96.44 94 GLU A CA 1
ATOM 788 C C . GLU A 1 94 ? -6.495 6.838 0.713 1.00 96.44 94 GLU A C 1
ATOM 790 O O . GLU A 1 94 ? -7.043 7.277 1.722 1.00 96.44 94 GLU A O 1
ATOM 795 N N . ARG A 1 95 ? -6.697 5.584 0.287 1.00 95.06 95 ARG A N 1
ATOM 796 C CA . ARG A 1 95 ? -7.632 4.660 0.955 1.00 95.06 95 ARG A CA 1
ATOM 797 C C . ARG A 1 95 ? -7.276 4.442 2.426 1.00 95.06 95 ARG A C 1
ATOM 799 O O . ARG A 1 95 ? -8.145 4.533 3.288 1.00 95.06 95 ARG A O 1
ATOM 806 N N . LEU A 1 96 ? -5.994 4.229 2.732 1.00 94.81 96 LEU A N 1
ATOM 807 C CA . LEU A 1 96 ? -5.537 4.097 4.119 1.00 94.81 96 LEU A CA 1
ATOM 808 C C . LEU A 1 96 ? -5.749 5.387 4.923 1.00 94.81 96 LEU A C 1
ATOM 810 O O . LEU A 1 96 ? -6.086 5.315 6.101 1.00 94.81 96 LEU A O 1
ATOM 814 N N . ALA A 1 97 ? -5.558 6.563 4.314 1.00 94.75 97 ALA A N 1
ATOM 815 C CA . ALA A 1 97 ? -5.819 7.839 4.983 1.00 94.75 97 ALA A CA 1
ATOM 816 C C . ALA A 1 97 ? -7.308 8.010 5.320 1.00 94.75 97 ALA A C 1
ATOM 818 O O . ALA A 1 97 ? -7.633 8.418 6.436 1.00 94.75 97 ALA A O 1
ATOM 819 N N . ASP A 1 98 ? -8.194 7.646 4.391 1.00 92.38 98 ASP A N 1
ATOM 820 C CA . ASP A 1 98 ? -9.641 7.675 4.602 1.00 92.38 98 ASP A CA 1
ATOM 821 C C . ASP A 1 98 ? -10.056 6.736 5.747 1.00 92.38 98 ASP A C 1
ATOM 823 O O . ASP A 1 98 ? -10.861 7.113 6.604 1.00 92.38 98 ASP A O 1
ATOM 827 N N . ASP A 1 99 ? -9.489 5.529 5.813 1.00 90.31 99 ASP A N 1
ATOM 828 C CA . ASP A 1 99 ? -9.784 4.575 6.887 1.00 90.31 99 ASP A CA 1
ATOM 829 C C . ASP A 1 99 ? -9.269 5.043 8.252 1.00 90.31 99 ASP A C 1
ATOM 831 O O . ASP A 1 99 ? -9.994 4.938 9.246 1.00 90.31 99 ASP A O 1
ATOM 835 N N . ILE A 1 100 ? -8.076 5.641 8.302 1.00 92.06 100 ILE A N 1
ATOM 836 C CA . ILE A 1 100 ? -7.539 6.293 9.506 1.00 92.06 100 ILE A CA 1
ATOM 837 C C . ILE A 1 100 ? -8.489 7.404 9.975 1.00 92.06 100 ILE A C 1
ATOM 839 O O . ILE A 1 100 ? -8.930 7.378 11.125 1.00 92.06 100 ILE A O 1
ATOM 843 N N . GLU A 1 101 ? -8.892 8.329 9.093 1.00 91.19 101 GLU A N 1
ATOM 844 C CA . GLU A 1 101 ? -9.822 9.416 9.446 1.00 91.19 101 GLU A CA 1
ATOM 845 C C . GLU A 1 101 ? -11.139 8.854 10.008 1.00 91.19 101 GLU A C 1
ATOM 847 O O . GLU A 1 101 ? -11.682 9.342 11.008 1.00 91.19 101 GLU A O 1
ATOM 852 N N . ARG A 1 102 ? -11.662 7.786 9.396 1.00 88.12 102 ARG A N 1
ATOM 853 C CA . ARG A 1 102 ? -12.895 7.135 9.853 1.00 88.12 102 ARG A CA 1
ATOM 854 C C . ARG A 1 102 ? -12.741 6.537 11.248 1.00 88.12 102 ARG A C 1
ATOM 856 O O . ARG A 1 102 ? -13.672 6.685 12.045 1.00 88.12 102 ARG A O 1
ATOM 863 N N . LEU A 1 103 ? -11.610 5.901 11.552 1.00 87.38 103 LEU A N 1
ATOM 864 C CA . LEU A 1 103 ? -11.321 5.348 12.878 1.00 87.38 103 LEU A CA 1
ATOM 865 C C . LEU A 1 103 ? -11.193 6.449 13.940 1.00 87.38 103 LEU A C 1
ATOM 867 O O . LEU A 1 103 ? -11.775 6.321 15.017 1.00 87.38 103 LEU A O 1
ATOM 871 N N . GLU A 1 104 ? -10.510 7.552 13.624 1.00 87.81 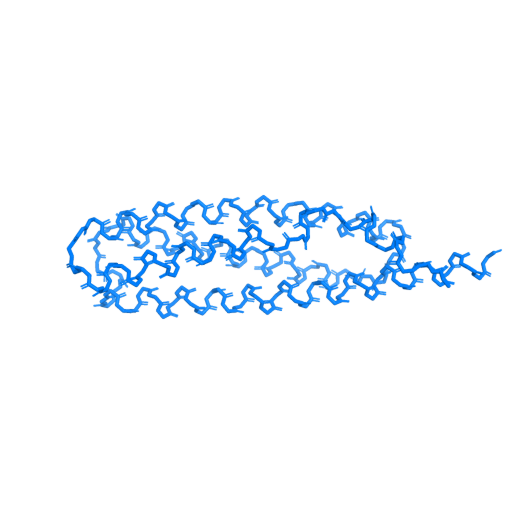104 GLU A N 1
ATOM 872 C CA . GLU A 1 104 ? -10.311 8.682 14.546 1.00 87.81 104 GLU A CA 1
ATOM 873 C C . GLU A 1 104 ? -11.590 9.479 14.809 1.00 87.81 104 GLU A C 1
ATOM 875 O O . GLU A 1 104 ? -11.787 10.012 15.902 1.00 87.81 104 GLU A O 1
ATOM 880 N N . SER A 1 105 ? -12.493 9.548 13.828 1.00 83.38 105 SER A N 1
ATOM 881 C CA . SER A 1 105 ? -13.717 10.349 13.930 1.00 83.38 105 SER A CA 1
ATOM 882 C C . SER A 1 105 ? -14.697 9.872 15.012 1.00 83.38 105 SER A C 1
ATOM 884 O O . SER A 1 105 ? -15.646 10.595 15.334 1.00 83.38 105 SER A O 1
ATOM 886 N N . GLY A 1 106 ? -14.523 8.658 15.557 1.00 66.81 106 GLY A N 1
ATOM 887 C CA . GLY A 1 106 ? -15.315 8.101 16.665 1.00 66.81 106 GLY A CA 1
ATOM 888 C C . GLY A 1 106 ? -16.828 7.983 16.407 1.00 66.81 106 GLY A C 1
ATOM 889 O O . GLY A 1 106 ? -17.584 7.574 17.289 1.00 66.81 106 GLY A O 1
ATOM 890 N N . THR A 1 107 ? -17.299 8.338 15.208 1.00 51.34 107 THR A N 1
ATOM 891 C CA . THR A 1 107 ? -18.713 8.536 14.879 1.00 51.34 107 THR A CA 1
ATOM 892 C C . THR A 1 107 ? -19.077 7.801 13.587 1.00 51.34 107 THR A C 1
ATOM 894 O O . THR A 1 107 ? -18.958 8.301 12.478 1.00 51.34 107 THR A O 1
ATOM 897 N N . HIS A 1 108 ? -19.575 6.575 13.753 1.00 53.19 108 HIS A N 1
ATOM 898 C CA . HIS A 1 108 ? -20.576 5.916 12.893 1.00 53.19 108 HIS A CA 1
ATOM 899 C C . HIS A 1 108 ? -20.308 5.762 11.379 1.00 53.19 108 HIS A C 1
ATOM 901 O O . HIS A 1 108 ? -21.244 5.421 10.655 1.00 53.19 108 HIS A O 1
ATOM 907 N N . ARG A 1 109 ? -19.084 5.950 10.866 1.00 62.03 109 ARG A N 1
ATOM 908 C CA . ARG A 1 109 ? -18.792 5.661 9.444 1.00 62.03 109 ARG A CA 1
ATOM 909 C C . ARG A 1 109 ? -18.589 4.174 9.144 1.00 62.03 109 ARG A C 1
ATOM 911 O O . ARG A 1 109 ? -18.803 3.754 8.012 1.00 62.03 109 ARG A O 1
ATOM 918 N N . PHE A 1 110 ? -18.229 3.367 10.139 1.00 67.81 110 PHE A N 1
ATOM 919 C CA . PHE A 1 110 ? -18.246 1.907 10.020 1.00 67.81 110 PHE A CA 1
ATOM 920 C C . PHE A 1 110 ? -19.551 1.343 10.580 1.00 67.81 110 PHE A C 1
ATOM 922 O O . PHE A 1 110 ? -20.038 1.790 11.622 1.00 67.81 110 PHE A O 1
ATOM 929 N N . ARG A 1 111 ? -20.120 0.341 9.895 1.00 72.75 111 ARG A N 1
ATOM 930 C CA . ARG A 1 111 ? -21.373 -0.306 10.321 1.00 72.75 111 ARG A CA 1
ATOM 931 C C . ARG A 1 111 ? -21.183 -1.038 11.647 1.00 72.75 111 ARG A C 1
ATOM 933 O O . ARG A 1 111 ? -22.068 -1.024 12.499 1.00 72.75 111 ARG A O 1
ATOM 940 N N . ASN A 1 112 ? -20.054 -1.720 11.788 1.00 79.62 112 ASN A N 1
ATOM 941 C CA . ASN A 1 112 ? -19.629 -2.427 12.988 1.00 79.62 112 ASN A CA 1
ATOM 942 C C . ASN A 1 112 ? -18.109 -2.655 12.932 1.00 79.62 112 ASN A C 1
ATOM 944 O O . ASN A 1 112 ? -17.460 -2.302 11.952 1.00 79.62 112 ASN A O 1
ATOM 948 N N . TRP A 1 113 ? -17.550 -3.249 13.987 1.00 83.44 113 TRP A N 1
ATOM 949 C CA . TRP A 1 113 ? -16.128 -3.584 14.018 1.00 83.44 113 TRP A CA 1
ATOM 950 C C . TRP A 1 113 ? -15.750 -4.476 12.834 1.00 83.44 113 TRP A C 1
ATOM 952 O O . TRP A 1 113 ? -14.864 -4.088 12.097 1.00 83.44 113 TRP A O 1
ATOM 962 N N . ALA A 1 114 ? -16.470 -5.576 12.575 1.00 83.31 114 ALA A N 1
ATOM 963 C CA . ALA A 1 114 ? -16.159 -6.513 11.485 1.00 83.31 114 ALA A CA 1
ATOM 964 C C . ALA A 1 114 ? -16.003 -5.836 10.108 1.00 83.31 114 ALA A C 1
ATOM 966 O O . ALA A 1 114 ? -15.053 -6.137 9.401 1.00 83.31 114 ALA A O 1
ATOM 967 N N . SER A 1 115 ? -16.851 -4.852 9.778 1.00 82.25 115 SER A N 1
ATOM 968 C CA . SER A 1 115 ? -16.726 -4.105 8.516 1.00 82.25 115 SER A CA 1
ATOM 969 C C . SER A 1 115 ? -15.440 -3.281 8.390 1.00 82.25 115 SER A C 1
ATOM 971 O O . SER A 1 115 ? -15.053 -2.958 7.279 1.00 82.25 115 SER A O 1
ATOM 973 N N . VAL A 1 116 ? -14.780 -2.935 9.502 1.00 82.38 116 VAL A N 1
ATOM 974 C CA . VAL A 1 116 ? -13.456 -2.287 9.473 1.00 82.38 116 VAL A CA 1
ATOM 975 C C . VAL A 1 116 ? -12.425 -3.237 8.871 1.00 82.38 116 VAL A C 1
ATOM 977 O O . VAL A 1 116 ? -11.621 -2.825 8.046 1.00 82.38 116 VAL A O 1
ATOM 980 N N . TRP A 1 117 ? -12.456 -4.509 9.275 1.00 86.25 117 TRP A N 1
ATOM 981 C CA . TRP A 1 117 ? -11.498 -5.494 8.789 1.00 86.25 117 TRP A CA 1
ATOM 982 C C . TRP A 1 117 ? -11.762 -5.912 7.362 1.00 86.25 117 TRP A C 1
ATOM 984 O O . TRP A 1 117 ? -10.811 -5.998 6.610 1.00 86.25 117 TRP A O 1
ATOM 994 N N . ASP A 1 118 ? -13.020 -6.117 6.971 1.00 87.25 118 ASP A N 1
ATOM 995 C CA . ASP A 1 118 ? -13.338 -6.495 5.588 1.00 87.25 118 ASP A CA 1
ATOM 996 C C . ASP A 1 118 ? -12.777 -5.471 4.580 1.00 87.25 118 ASP A C 1
ATOM 998 O O . ASP A 1 118 ? -12.245 -5.839 3.537 1.00 87.25 118 ASP A O 1
ATOM 1002 N N . GLU A 1 119 ? -12.877 -4.178 4.903 1.00 84.44 119 GLU A N 1
ATOM 1003 C CA . GLU A 1 119 ? -12.359 -3.096 4.059 1.00 84.44 119 GLU A CA 1
ATOM 1004 C C . GLU A 1 119 ? -10.824 -3.012 4.101 1.00 84.44 119 GLU A C 1
ATOM 1006 O O . GLU A 1 119 ? -10.191 -2.746 3.080 1.00 84.44 119 GLU A O 1
ATOM 1011 N N . PHE A 1 120 ? -10.218 -3.291 5.257 1.00 85.44 120 PHE A N 1
ATOM 1012 C CA . PHE A 1 120 ? -8.768 -3.285 5.421 1.00 85.44 120 PHE A CA 1
ATOM 1013 C C . PHE A 1 120 ? -8.078 -4.515 4.798 1.00 85.44 120 PHE A C 1
ATOM 1015 O O . PHE A 1 120 ? -7.034 -4.377 4.166 1.00 85.44 120 PHE A O 1
ATOM 1022 N N . ASP A 1 121 ? -8.669 -5.702 4.927 1.00 88.38 121 ASP A N 1
ATOM 1023 C CA . ASP A 1 121 ? -8.185 -6.958 4.343 1.00 88.38 121 ASP A CA 1
ATOM 1024 C C . ASP A 1 121 ? -8.213 -6.883 2.810 1.00 88.38 121 ASP A C 1
ATOM 1026 O O . ASP A 1 121 ? -7.252 -7.280 2.161 1.00 88.38 121 ASP A O 1
ATOM 1030 N N . ASP A 1 122 ? -9.239 -6.246 2.229 1.00 91.19 122 ASP A N 1
ATOM 1031 C CA . ASP A 1 122 ? -9.286 -5.947 0.791 1.00 91.19 122 ASP A CA 1
ATOM 1032 C C . ASP A 1 122 ? -8.122 -5.046 0.341 1.00 91.19 122 ASP A C 1
ATOM 1034 O O . ASP A 1 122 ? -7.515 -5.293 -0.701 1.00 91.19 122 ASP A O 1
ATOM 1038 N N . ILE A 1 123 ? -7.767 -4.016 1.121 1.00 91.75 123 ILE A N 1
ATOM 1039 C CA . ILE A 1 123 ? -6.604 -3.166 0.812 1.00 91.75 123 ILE A CA 1
ATOM 1040 C C . ILE A 1 123 ? -5.306 -3.973 0.915 1.00 91.75 123 ILE A C 1
ATOM 1042 O O . ILE A 1 123 ? -4.460 -3.864 0.030 1.00 91.75 123 ILE A O 1
ATOM 1046 N N . ILE A 1 124 ? -5.149 -4.794 1.959 1.00 89.19 124 ILE A N 1
ATOM 1047 C CA . ILE A 1 124 ? -3.970 -5.654 2.128 1.00 89.19 124 ILE A CA 1
ATOM 1048 C C . ILE A 1 124 ? -3.812 -6.611 0.949 1.00 89.19 124 ILE A C 1
ATOM 1050 O O . ILE A 1 124 ? -2.709 -6.737 0.418 1.00 89.19 124 ILE A O 1
ATOM 1054 N N . ASP A 1 125 ? -4.883 -7.290 0.545 1.00 90.75 125 ASP A N 1
ATOM 1055 C CA . ASP A 1 125 ? -4.841 -8.252 -0.554 1.00 90.75 125 ASP A CA 1
ATOM 1056 C C . ASP A 1 125 ? -4.459 -7.565 -1.870 1.00 90.75 125 ASP A C 1
ATOM 1058 O O . ASP A 1 125 ? -3.655 -8.094 -2.639 1.00 90.75 125 ASP A O 1
ATOM 1062 N N . GLN A 1 126 ? -4.977 -6.358 -2.113 1.00 92.88 126 GLN A N 1
ATOM 1063 C CA . GLN A 1 126 ? -4.610 -5.571 -3.289 1.00 92.88 126 GLN A CA 1
ATOM 1064 C C . GLN A 1 126 ? -3.144 -5.134 -3.261 1.00 92.88 126 GLN A C 1
ATOM 1066 O O . GLN A 1 126 ? -2.476 -5.254 -4.285 1.00 92.88 126 GLN A O 1
ATOM 1071 N N . ILE A 1 127 ? -2.629 -4.699 -2.105 1.00 90.81 127 ILE A N 1
ATOM 1072 C CA . ILE A 1 127 ? -1.202 -4.397 -1.937 1.00 90.81 127 ILE A CA 1
ATOM 1073 C C . ILE A 1 127 ? -0.379 -5.660 -2.203 1.00 90.81 127 ILE A C 1
ATOM 1075 O O . ILE A 1 127 ? 0.531 -5.635 -3.013 1.00 90.81 127 ILE A O 1
ATOM 1079 N N . ALA A 1 128 ? -0.729 -6.809 -1.624 1.00 87.75 128 ALA A N 1
ATOM 1080 C CA . ALA A 1 128 ? 0.024 -8.044 -1.844 1.00 87.75 128 ALA A CA 1
ATOM 1081 C C . ALA A 1 128 ? 0.072 -8.462 -3.327 1.00 87.75 128 ALA A C 1
ATOM 1083 O O . ALA A 1 128 ? 1.110 -8.914 -3.812 1.00 87.75 128 ALA A O 1
ATOM 1084 N N . VAL A 1 129 ? -1.035 -8.308 -4.059 1.00 90.00 129 VAL A N 1
ATOM 1085 C CA . VAL A 1 129 ? -1.078 -8.563 -5.508 1.00 90.00 129 VAL A CA 1
ATOM 1086 C C . VAL A 1 129 ? -0.215 -7.559 -6.278 1.00 90.00 129 VAL A C 1
ATOM 1088 O O . VAL A 1 129 ? 0.489 -7.960 -7.206 1.00 90.00 129 VAL A O 1
ATOM 1091 N N . HIS A 1 130 ? -0.260 -6.284 -5.888 1.00 90.88 130 HIS A N 1
ATOM 1092 C CA . HIS A 1 130 ? 0.534 -5.198 -6.466 1.00 90.88 130 HIS A CA 1
ATOM 1093 C C . HIS A 1 130 ? 2.037 -5.458 -6.335 1.00 90.88 130 HIS A C 1
ATOM 1095 O O . HIS A 1 130 ? 2.738 -5.540 -7.340 1.00 90.88 130 HIS A O 1
ATOM 1101 N N . GLU A 1 131 ? 2.498 -5.732 -5.117 1.00 87.00 131 GLU A N 1
ATOM 1102 C CA . GLU A 1 131 ? 3.905 -5.993 -4.799 1.00 87.00 131 GLU A CA 1
ATOM 1103 C C . GLU A 1 131 ? 4.461 -7.202 -5.585 1.00 87.00 131 GLU A C 1
ATOM 1105 O O . GLU A 1 131 ? 5.594 -7.196 -6.071 1.00 87.00 131 GLU A O 1
ATOM 1110 N N . VAL A 1 132 ? 3.656 -8.260 -5.772 1.00 86.19 132 VAL A N 1
ATOM 1111 C CA . VAL A 1 132 ? 4.044 -9.416 -6.605 1.00 86.19 132 VAL A CA 1
ATOM 1112 C C . VAL A 1 132 ? 4.178 -9.015 -8.077 1.00 86.19 132 VAL A C 1
ATOM 1114 O O . VAL A 1 132 ? 5.145 -9.402 -8.737 1.00 86.19 132 VAL A O 1
ATOM 1117 N N . ALA A 1 133 ? 3.230 -8.235 -8.599 1.00 87.31 133 ALA A N 1
ATOM 1118 C CA . ALA A 1 133 ? 3.257 -7.786 -9.987 1.00 87.31 133 ALA A CA 1
ATOM 1119 C C . ALA A 1 133 ? 4.457 -6.864 -10.275 1.00 87.31 133 ALA A C 1
ATOM 1121 O O . ALA A 1 133 ? 5.083 -6.970 -11.336 1.00 87.31 133 ALA A O 1
ATOM 1122 N N . GLU A 1 134 ? 4.815 -5.994 -9.332 1.00 87.06 134 GLU A N 1
ATOM 1123 C CA . GLU A 1 134 ? 5.998 -5.137 -9.425 1.00 87.06 134 GLU A CA 1
ATOM 1124 C C . GLU A 1 134 ? 7.294 -5.941 -9.401 1.00 87.06 134 GLU A C 1
ATOM 1126 O O . GLU A 1 134 ? 8.163 -5.733 -10.255 1.00 87.06 134 GLU A O 1
ATOM 1131 N N . GLN A 1 135 ? 7.405 -6.913 -8.495 1.00 84.62 135 GLN A N 1
ATOM 1132 C CA . GLN A 1 135 ? 8.573 -7.784 -8.408 1.00 84.62 135 GLN A CA 1
ATOM 1133 C C . GLN A 1 135 ? 8.797 -8.576 -9.706 1.00 84.62 135 GLN A C 1
ATOM 1135 O O . GLN A 1 135 ? 9.935 -8.685 -10.185 1.00 84.62 135 GLN A O 1
ATOM 1140 N N . ASP A 1 136 ? 7.726 -9.094 -10.311 1.00 85.56 136 ASP A N 1
ATOM 1141 C CA . ASP A 1 136 ? 7.773 -9.785 -11.604 1.00 85.56 136 ASP A CA 1
ATOM 1142 C C . ASP A 1 136 ? 8.231 -8.841 -12.727 1.00 85.56 136 ASP A C 1
ATOM 1144 O O . ASP A 1 136 ? 9.098 -9.187 -13.539 1.00 85.56 136 ASP A O 1
ATOM 1148 N N . MET A 1 137 ? 7.696 -7.615 -12.756 1.00 85.75 137 MET A N 1
ATOM 1149 C CA . MET A 1 137 ? 8.084 -6.594 -13.730 1.00 85.75 137 MET A CA 1
ATOM 1150 C C . MET A 1 137 ? 9.567 -6.221 -13.603 1.00 85.75 137 MET A C 1
ATOM 1152 O O . MET A 1 137 ? 10.271 -6.127 -14.613 1.00 85.75 137 MET A O 1
ATOM 1156 N N . ILE A 1 138 ? 10.050 -6.003 -12.380 1.00 82.88 138 ILE A N 1
ATOM 1157 C CA . ILE A 1 138 ? 11.441 -5.630 -12.101 1.00 82.88 138 ILE A CA 1
ATOM 1158 C C . ILE A 1 138 ? 12.382 -6.765 -12.482 1.00 82.88 138 ILE A C 1
ATOM 1160 O O . ILE A 1 138 ? 13.389 -6.530 -13.150 1.00 82.88 138 ILE A O 1
ATOM 1164 N N . THR A 1 139 ? 12.032 -7.997 -12.120 1.00 83.38 139 THR A N 1
ATOM 1165 C CA . THR A 1 139 ? 12.828 -9.181 -12.452 1.00 83.38 139 THR A CA 1
ATOM 1166 C C . THR A 1 139 ? 12.981 -9.311 -13.969 1.00 83.38 139 THR A C 1
ATOM 1168 O O . THR A 1 139 ? 14.104 -9.386 -14.472 1.00 83.38 139 THR A O 1
ATOM 1171 N N . ALA A 1 140 ? 11.880 -9.193 -14.720 1.00 82.56 140 ALA A N 1
ATOM 1172 C CA . ALA A 1 140 ? 11.908 -9.205 -16.184 1.00 82.56 140 ALA A CA 1
ATOM 1173 C C . ALA A 1 140 ? 12.730 -8.043 -16.780 1.00 82.56 140 ALA A C 1
ATOM 1175 O O . ALA A 1 140 ? 13.406 -8.196 -17.803 1.00 82.56 140 ALA A O 1
ATOM 1176 N N . ALA A 1 141 ? 12.681 -6.864 -16.154 1.00 79.75 141 ALA A N 1
ATOM 1177 C CA . ALA A 1 141 ? 13.432 -5.689 -16.579 1.00 79.75 141 ALA A CA 1
ATOM 1178 C C . ALA A 1 141 ? 14.951 -5.847 -16.386 1.00 79.75 141 ALA A C 1
ATOM 1180 O O . ALA A 1 141 ? 15.716 -5.440 -17.268 1.00 79.75 141 ALA A O 1
ATOM 1181 N N . VAL A 1 142 ? 15.377 -6.440 -15.268 1.00 77.00 142 VAL A N 1
ATOM 1182 C CA . VAL A 1 142 ? 16.791 -6.681 -14.939 1.00 77.00 142 VAL A CA 1
ATOM 1183 C C . VAL A 1 142 ? 17.372 -7.804 -15.802 1.00 77.00 142 VAL A C 1
ATOM 1185 O O . VAL A 1 142 ? 18.424 -7.613 -16.413 1.00 77.00 142 VAL A O 1
ATOM 1188 N N . GLU A 1 143 ? 16.663 -8.927 -15.957 1.00 78.62 143 GLU A N 1
ATOM 1189 C CA . GLU A 1 143 ? 17.098 -10.036 -16.825 1.00 78.62 143 GLU A CA 1
ATOM 1190 C C . GLU A 1 143 ? 17.334 -9.571 -18.271 1.00 78.62 143 GLU A C 1
ATOM 1192 O O . GLU A 1 143 ? 18.330 -9.928 -18.906 1.00 78.62 143 GLU A O 1
ATOM 1197 N N . PHE A 1 144 ? 16.459 -8.699 -18.784 1.00 73.00 144 PHE A N 1
ATOM 1198 C CA . PHE A 1 144 ? 16.621 -8.130 -20.118 1.00 73.00 144 PHE A CA 1
ATOM 1199 C C . PHE A 1 144 ? 17.885 -7.261 -20.249 1.00 73.00 144 PHE A C 1
ATOM 1201 O O . PHE A 1 144 ? 18.541 -7.294 -21.295 1.00 73.00 144 PHE A O 1
ATOM 1208 N N . GLN A 1 145 ? 18.242 -6.477 -19.225 1.00 67.62 145 GLN A N 1
ATOM 1209 C CA . GLN A 1 145 ? 19.459 -5.655 -19.245 1.00 67.62 145 GLN A CA 1
ATOM 1210 C C . GLN A 1 145 ? 20.724 -6.517 -19.273 1.00 67.62 145 GLN A C 1
ATOM 1212 O O . GLN A 1 145 ? 21.621 -6.253 -20.080 1.00 67.62 145 GLN A O 1
ATOM 1217 N N . ASP A 1 146 ? 20.766 -7.576 -18.466 1.00 69.50 146 ASP A N 1
ATOM 1218 C CA . ASP A 1 146 ? 21.895 -8.507 -18.428 1.00 69.50 146 ASP A CA 1
ATOM 1219 C C . ASP A 1 146 ? 22.114 -9.201 -19.779 1.00 69.50 146 ASP A C 1
ATOM 1221 O O . ASP A 1 146 ? 23.252 -9.312 -20.248 1.00 69.50 146 ASP A O 1
ATOM 1225 N N . GLU A 1 147 ? 21.038 -9.601 -20.464 1.00 70.69 147 GLU A N 1
ATOM 1226 C CA . GLU A 1 147 ? 21.137 -10.164 -21.813 1.00 70.69 147 GLU A CA 1
ATOM 1227 C C . GLU A 1 147 ? 21.701 -9.175 -22.842 1.00 70.69 147 GLU A C 1
ATOM 1229 O O . GLU A 1 147 ? 22.420 -9.586 -23.755 1.00 70.69 147 GLU A O 1
ATOM 1234 N N . GLN A 1 148 ? 21.367 -7.884 -22.744 1.00 67.38 148 GLN A N 1
ATOM 1235 C CA . GLN A 1 148 ? 21.894 -6.871 -23.664 1.00 67.38 148 GLN A CA 1
ATOM 1236 C C . GLN A 1 148 ? 23.380 -6.604 -23.418 1.00 67.38 148 GLN A C 1
ATOM 1238 O O . GLN A 1 148 ? 24.130 -6.461 -24.382 1.00 67.38 148 GLN A O 1
ATOM 1243 N N . ILE A 1 149 ? 23.811 -6.583 -22.154 1.00 68.12 149 ILE A N 1
ATOM 1244 C CA . ILE A 1 149 ? 25.217 -6.389 -21.780 1.00 68.12 149 ILE A CA 1
ATOM 1245 C C . ILE A 1 149 ? 26.073 -7.573 -22.246 1.00 68.12 149 ILE A C 1
ATOM 1247 O O . ILE A 1 149 ? 27.161 -7.366 -22.765 1.00 68.12 149 ILE A O 1
ATOM 1251 N N . GLN A 1 150 ? 25.586 -8.812 -22.123 1.00 67.56 150 GLN A N 1
ATOM 1252 C CA . GLN A 1 150 ? 26.331 -10.007 -22.553 1.00 67.56 150 GLN A CA 1
ATOM 1253 C C . GLN A 1 150 ? 26.474 -10.148 -24.078 1.00 67.56 150 GLN A C 1
ATOM 1255 O O . GLN A 1 150 ? 27.295 -10.938 -24.545 1.00 67.56 150 GLN A O 1
ATOM 1260 N N . ARG A 1 151 ? 25.659 -9.431 -24.860 1.00 69.38 151 ARG A N 1
ATOM 1261 C CA . ARG A 1 151 ? 25.696 -9.447 -26.333 1.00 69.38 151 ARG A CA 1
ATOM 1262 C C . ARG A 1 151 ? 26.581 -8.344 -26.933 1.00 69.38 151 ARG A C 1
ATOM 1264 O O . ARG A 1 151 ? 26.704 -8.308 -28.159 1.00 69.38 151 ARG A O 1
ATOM 1271 N N . GLN A 1 152 ? 27.151 -7.462 -26.108 1.00 56.09 152 GLN A N 1
ATOM 1272 C CA . GLN A 1 152 ? 28.102 -6.410 -26.497 1.00 56.09 152 GLN A CA 1
ATOM 1273 C C . GLN A 1 152 ? 29.541 -6.847 -26.221 1.00 56.09 152 GLN A C 1
ATOM 1275 O O . GLN A 1 152 ? 30.410 -6.482 -27.045 1.00 56.09 152 GLN A O 1
#

Organism: NCBI:txid2527969

Radius of gyration: 18.83 Å; chains: 1; bounding box: 50×30×52 Å

pLDDT: mean 82.17, std 14.18, range [36.28, 97.19]

Sequence (152 aa):
MNNNRIQEEVPQSFHHEEIHEAINELKTFWDEVNQYGQGPKYEEMSLKLSQFRSLLANHFVEEQFFLLSLIKRGARINQAQYGQILEEHTVFLERLADDIERLESGTHRFRNWASVWDEFDDIIDQIAVHEVAEQDMITAAVEFQDEQIQRQ

Secondary structure (DSSP, 8-state):
--TTSHHHHS-GGG-THHHHHHHHHHHHHHHHHHH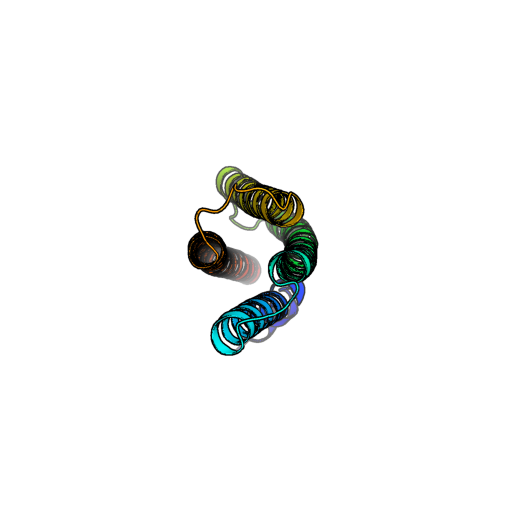H--S-HHHHHHHHHHHHHHHHHHHHHHHHHHHHHHHHTT-S--HHHHHHHHHHHHHHHHHHHHHHHHHHT-SSSSSSHHHHHHHHHHHHHHHHHHHHHHHHHHHHHHHHHHHHHHT-

Foldseek 3Di:
DPPPPLVVLDDCLLVCVVLVVLVVVLVVLLVCCVVVVDDLSLLVNLVSLVVSLVSLVVSLVVLLVSVVVLVVLPFPQDPVNSVVSVVLSVVLSVLSVVLSCVSVVPDDPAPDSVSSVVSVVVSSVSVVVSSVVSVVSVVNRVVVSVVVVVVD